Protein AF-A0A8X6HUC2-F1 (afdb_monomer_lite)

Sequence (118 aa):
MSGEKGGTKTVVTCAMLEVIYFLHIVFLKVNGRSLEFEDSMPLGSHVEMNETCAYINSNVFMKFQKDHFIPRKEPGEVFLILDSHASHCSDVAVVGLAVENDVILFSSKPHHPVFIVT

Radius of gyration: 15.52 Å; chains: 1; bounding box: 38×33×49 Å

pLDDT: mean 74.72, std 14.53, range [33.41, 96.12]

Secondary structure (DSSP, 8-state):
--------EEEEEE--SSS---EEEEEEESS---GGGTTTPPTT-EEEEESS-SS--HHHHHHIIIIIIGGGSPSS-EEEEE-S-HHHHS-HHHHHHHHHTTEEEEE--TT-------

Organism: Trichonephila clavata (NCBI:txid2740835)

Structure (mmCIF, N/CA/C/O backbone):
data_AF-A0A8X6HUC2-F1
#
_entry.id   AF-A0A8X6HUC2-F1
#
loop_
_atom_site.group_PDB
_atom_site.id
_atom_site.type_symbol
_atom_site.label_atom_id
_atom_site.label_alt_id
_atom_site.label_comp_id
_atom_site.label_asym_id
_atom_site.label_entity_id
_atom_site.label_seq_id
_atom_site.pdbx_PDB_ins_code
_atom_site.Cartn_x
_atom_site.Cartn_y
_atom_site.Cartn_z
_atom_site.occupancy
_atom_site.B_iso_or_equiv
_atom_site.auth_seq_id
_atom_site.auth_comp_id
_atom_site.auth_asym_id
_atom_site.auth_atom_id
_atom_site.pdbx_PDB_model_num
ATOM 1 N N . MET A 1 1 ? 16.269 14.167 -34.051 1.00 33.41 1 MET A N 1
ATOM 2 C CA . MET A 1 1 ? 15.292 13.096 -33.761 1.00 33.41 1 MET A CA 1
ATOM 3 C C . MET A 1 1 ? 14.969 13.179 -32.278 1.00 33.41 1 MET A C 1
ATOM 5 O O . MET A 1 1 ? 15.826 12.836 -31.476 1.00 33.41 1 MET A O 1
ATOM 9 N N . SER A 1 2 ? 13.809 13.730 -31.907 1.00 44.47 2 SER A N 1
ATOM 10 C CA . SER A 1 2 ? 13.339 13.694 -30.515 1.00 44.47 2 SER A CA 1
ATOM 11 C C . SER A 1 2 ? 12.735 12.313 -30.289 1.00 44.47 2 SER A C 1
ATOM 13 O O . SER A 1 2 ? 11.589 12.062 -30.648 1.00 44.47 2 SER A O 1
ATOM 15 N N . GLY A 1 3 ? 13.572 11.368 -29.863 1.00 37.78 3 GLY A N 1
ATOM 16 C CA . GLY A 1 3 ? 13.112 10.041 -29.485 1.00 37.78 3 GLY A CA 1
ATOM 17 C C . GLY A 1 3 ? 12.464 10.147 -28.118 1.00 37.78 3 GLY A C 1
ATOM 18 O O . GLY A 1 3 ? 13.171 10.299 -27.123 1.00 37.78 3 GLY A O 1
ATOM 19 N N . GLU A 1 4 ? 11.139 10.092 -28.067 1.00 42.97 4 GLU A N 1
ATOM 20 C CA . GLU A 1 4 ? 10.416 9.941 -26.813 1.00 42.97 4 GLU A CA 1
ATOM 21 C C . GLU A 1 4 ? 10.880 8.624 -26.169 1.00 42.97 4 GLU A C 1
ATOM 23 O O . GLU A 1 4 ? 10.545 7.527 -26.620 1.00 42.97 4 GLU A O 1
ATOM 28 N N . LYS A 1 5 ? 11.741 8.705 -25.148 1.00 51.03 5 LYS A N 1
ATOM 29 C CA . LYS A 1 5 ? 12.108 7.544 -24.331 1.00 51.03 5 LYS A CA 1
ATOM 30 C C . LYS A 1 5 ? 10.939 7.266 -23.387 1.00 51.03 5 LYS A C 1
ATOM 32 O O . LYS A 1 5 ? 10.977 7.634 -22.217 1.00 51.03 5 LYS A O 1
ATOM 37 N N . GLY A 1 6 ? 9.881 6.658 -23.918 1.00 52.97 6 GLY A N 1
ATOM 38 C CA . GLY A 1 6 ? 8.702 6.260 -23.155 1.00 52.97 6 GLY A CA 1
ATOM 39 C C . GLY A 1 6 ? 9.064 5.216 -22.099 1.00 52.97 6 GLY A C 1
ATOM 40 O O . GLY A 1 6 ? 9.216 4.035 -22.403 1.00 52.97 6 GLY A O 1
ATOM 41 N N . GLY A 1 7 ? 9.239 5.654 -20.854 1.00 66.56 7 GLY A N 1
ATOM 42 C CA . GLY A 1 7 ? 9.346 4.786 -19.685 1.00 66.56 7 GLY A CA 1
ATOM 43 C C . GLY A 1 7 ? 8.021 4.766 -18.932 1.00 66.56 7 GLY A C 1
ATOM 44 O O . GLY A 1 7 ? 7.444 5.821 -18.684 1.00 66.56 7 GLY A O 1
ATOM 45 N N . THR A 1 8 ? 7.537 3.582 -18.550 1.00 70.31 8 THR A N 1
ATOM 46 C CA . THR A 1 8 ? 6.368 3.465 -17.669 1.00 70.31 8 THR A CA 1
ATOM 47 C C . THR A 1 8 ? 6.683 4.088 -16.308 1.00 70.31 8 THR A C 1
ATOM 49 O O . THR A 1 8 ? 7.740 3.823 -15.727 1.00 70.31 8 THR A O 1
ATOM 52 N N . LYS A 1 9 ? 5.750 4.895 -15.806 1.00 72.44 9 LYS A N 1
ATOM 53 C CA . LYS A 1 9 ? 5.779 5.530 -14.486 1.00 72.44 9 LYS A CA 1
ATOM 54 C C . LYS A 1 9 ? 4.471 5.187 -13.785 1.00 72.44 9 LYS A C 1
ATOM 56 O O . LYS A 1 9 ? 3.426 5.234 -14.431 1.00 72.44 9 LYS A O 1
ATOM 61 N N . THR A 1 10 ? 4.525 4.868 -12.499 1.00 73.62 10 THR A N 1
ATOM 62 C CA . THR A 1 10 ? 3.322 4.666 -11.686 1.00 73.62 10 THR A CA 1
ATOM 63 C C . THR A 1 10 ? 3.232 5.780 -10.670 1.00 73.62 10 THR A C 1
ATOM 65 O O . THR A 1 10 ? 4.188 6.047 -9.951 1.00 73.62 10 THR A O 1
ATOM 68 N N . VAL A 1 11 ? 2.077 6.426 -10.609 1.00 75.69 11 VAL A N 1
ATOM 69 C CA . VAL A 1 11 ? 1.755 7.398 -9.569 1.00 75.69 11 VAL A CA 1
ATOM 70 C C . VAL A 1 11 ? 0.743 6.738 -8.645 1.00 75.69 11 VAL A C 1
ATOM 72 O O . VAL A 1 11 ? -0.301 6.283 -9.102 1.00 75.69 11 VAL A O 1
ATOM 75 N N . VAL A 1 12 ? 1.064 6.674 -7.360 1.00 75.19 12 VAL A N 1
ATOM 76 C CA . VAL A 1 12 ? 0.156 6.265 -6.292 1.00 75.19 12 VAL A CA 1
ATOM 77 C C . VAL A 1 12 ? -0.283 7.526 -5.571 1.00 75.19 12 VAL A C 1
ATOM 79 O O . VAL A 1 12 ? 0.550 8.280 -5.067 1.00 75.19 12 VAL A O 1
ATOM 82 N N . THR A 1 13 ? -1.589 7.763 -5.543 1.00 72.81 13 THR A N 1
ATOM 83 C CA . THR A 1 13 ? -2.186 8.885 -4.825 1.00 72.81 13 THR A CA 1
ATOM 84 C C . THR A 1 13 ? -3.139 8.378 -3.761 1.00 72.81 13 THR A C 1
ATOM 86 O O . THR A 1 13 ? -3.871 7.414 -3.970 1.00 72.81 13 THR A O 1
ATOM 89 N N . CYS A 1 14 ? -3.125 9.033 -2.607 1.00 73.75 14 CYS A N 1
ATOM 90 C CA . CYS A 1 14 ? -4.130 8.852 -1.568 1.00 73.75 14 CYS A CA 1
ATOM 91 C C . CYS A 1 14 ? -4.800 10.200 -1.322 1.00 73.75 14 CYS A C 1
ATOM 93 O O . CYS A 1 14 ? -4.117 11.222 -1.368 1.00 73.75 14 CYS A O 1
ATOM 95 N N . ALA A 1 15 ? -6.110 10.187 -1.084 1.00 71.94 15 ALA A N 1
ATOM 96 C CA . ALA A 1 15 ? -6.904 11.353 -0.715 1.00 71.94 15 ALA A CA 1
ATOM 97 C C . ALA A 1 15 ? -7.825 10.986 0.455 1.00 71.94 15 ALA A C 1
ATOM 99 O O . ALA A 1 15 ? -8.324 9.863 0.518 1.00 71.94 15 ALA A O 1
ATOM 100 N N . MET A 1 16 ? -8.041 11.930 1.372 1.00 67.31 16 MET A N 1
ATOM 101 C CA . MET A 1 16 ? -8.925 11.781 2.531 1.00 67.31 16 MET A CA 1
ATOM 102 C C . MET A 1 16 ? -10.101 12.767 2.435 1.00 67.31 16 MET A C 1
ATOM 104 O O . MET A 1 16 ? -9.983 13.824 1.819 1.00 67.31 16 MET A O 1
ATOM 108 N N . LEU A 1 17 ? -11.252 12.389 3.001 1.00 62.88 17 LEU A N 1
ATOM 109 C CA . LEU A 1 17 ? -12.544 13.071 2.830 1.00 62.88 17 LEU A CA 1
ATOM 110 C C . LEU A 1 17 ? -12.657 14.428 3.552 1.00 62.88 17 LEU A C 1
ATOM 112 O O . LEU A 1 17 ? -13.301 15.328 3.027 1.00 62.88 17 LEU A O 1
ATOM 116 N N . GLU A 1 18 ? -12.050 14.594 4.732 1.00 57.00 18 GLU A N 1
ATOM 117 C CA . GLU A 1 18 ? -12.161 15.842 5.519 1.00 57.00 18 GLU A CA 1
ATOM 118 C C . GLU A 1 18 ? -11.107 16.892 5.159 1.00 57.00 18 GLU A C 1
ATOM 120 O O . GLU A 1 18 ? -11.355 18.094 5.228 1.00 57.00 18 GLU A O 1
ATOM 125 N N . VAL A 1 19 ? -9.931 16.442 4.738 1.00 53.78 19 VAL A N 1
ATOM 126 C CA . VAL A 1 19 ? -8.847 17.281 4.241 1.00 53.78 19 VAL A CA 1
ATOM 127 C C . VAL A 1 19 ? -8.310 16.552 3.031 1.00 53.78 19 VAL A C 1
ATOM 129 O O . VAL A 1 19 ? -7.917 15.391 3.149 1.00 53.78 19 VAL A O 1
ATOM 132 N N . ILE A 1 20 ? -8.277 17.209 1.870 1.00 51.72 20 ILE A N 1
ATOM 133 C CA . ILE A 1 20 ? -7.659 16.610 0.690 1.00 51.72 20 ILE A CA 1
ATOM 134 C C . ILE A 1 20 ? -6.139 16.585 0.908 1.00 51.72 20 ILE A C 1
ATOM 136 O O . ILE A 1 20 ? -5.397 17.445 0.436 1.00 51.72 20 ILE A O 1
ATOM 140 N N . TYR A 1 21 ? -5.669 15.603 1.673 1.00 51.03 21 TYR A N 1
ATOM 141 C CA . TYR A 1 21 ? -4.266 15.253 1.773 1.00 51.03 21 TYR A CA 1
ATOM 142 C C . TYR A 1 21 ? -3.893 14.533 0.497 1.00 51.03 21 TYR A C 1
ATOM 144 O O . TYR A 1 21 ? -4.197 13.359 0.336 1.00 51.03 21 TYR A O 1
ATOM 152 N N . PHE A 1 22 ? -3.248 15.246 -0.415 1.00 53.41 22 PHE A N 1
ATOM 153 C CA . PHE A 1 22 ? -2.699 14.651 -1.615 1.00 53.41 22 PHE A CA 1
ATOM 154 C C . PHE A 1 22 ? -1.310 14.086 -1.332 1.00 53.41 22 PHE A C 1
ATOM 156 O O . PHE A 1 22 ? -0.298 14.772 -1.488 1.00 53.41 22 PHE A O 1
ATOM 163 N N . LEU A 1 23 ? -1.254 12.819 -0.932 1.00 58.66 23 LEU A N 1
ATOM 164 C CA . LEU A 1 23 ? 0.016 12.108 -0.869 1.00 58.66 23 LEU A CA 1
ATOM 165 C C . LEU A 1 23 ? 0.299 11.504 -2.242 1.00 58.66 23 LEU A C 1
ATOM 167 O O . LEU A 1 23 ? -0.304 10.499 -2.609 1.00 58.66 23 LEU A O 1
ATOM 171 N N . HIS A 1 24 ? 1.188 12.143 -3.001 1.00 59.41 24 HIS A N 1
ATOM 172 C CA . HIS A 1 24 ? 1.625 11.666 -4.309 1.00 59.41 24 HIS A CA 1
ATOM 173 C C . HIS A 1 24 ? 2.957 10.936 -4.173 1.00 59.41 24 HIS A C 1
ATOM 175 O O . HIS A 1 24 ? 3.991 11.553 -3.912 1.00 59.41 24 HIS A O 1
ATOM 181 N N . ILE A 1 25 ? 2.950 9.625 -4.386 1.00 62.81 25 ILE A N 1
ATOM 182 C CA . ILE A 1 25 ? 4.178 8.838 -4.472 1.00 62.81 25 ILE A CA 1
ATOM 183 C C . ILE A 1 25 ? 4.321 8.330 -5.887 1.00 62.81 25 ILE A C 1
ATOM 185 O O . ILE A 1 25 ? 3.482 7.590 -6.394 1.00 62.81 25 ILE A O 1
ATOM 189 N N . VAL A 1 26 ? 5.393 8.750 -6.541 1.00 62.22 26 VAL A N 1
ATOM 190 C CA . VAL A 1 26 ? 5.681 8.350 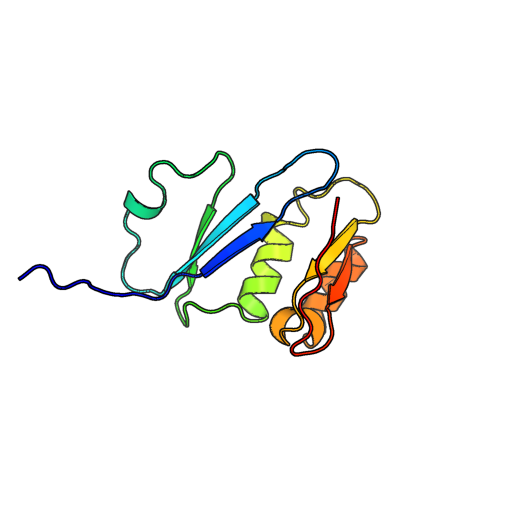-7.912 1.00 62.22 26 VAL A CA 1
ATOM 191 C C . VAL A 1 26 ? 6.747 7.268 -7.878 1.00 62.22 26 VAL A C 1
ATOM 193 O O . VAL A 1 26 ? 7.896 7.529 -7.527 1.00 62.22 26 VAL A O 1
ATOM 196 N N . PHE A 1 27 ? 6.370 6.056 -8.274 1.00 64.25 27 PHE A N 1
ATOM 197 C CA . PHE A 1 27 ? 7.297 4.964 -8.525 1.00 64.25 27 PHE A CA 1
ATOM 198 C C . PHE A 1 27 ? 7.770 5.011 -9.978 1.00 64.25 27 PHE A C 1
ATOM 200 O O . PHE A 1 27 ? 6.991 4.900 -10.932 1.00 64.25 27 PHE A O 1
ATOM 207 N N . LEU A 1 28 ? 9.076 5.167 -10.148 1.00 62.59 28 LEU A N 1
ATOM 208 C CA . LEU A 1 28 ? 9.738 5.270 -11.438 1.00 62.59 28 LEU A CA 1
ATOM 209 C C . LEU A 1 28 ? 10.577 4.021 -11.715 1.00 62.59 28 LEU A C 1
ATOM 211 O O . LEU A 1 28 ? 11.236 3.472 -10.832 1.00 62.59 28 LEU A O 1
ATOM 215 N N . LYS A 1 29 ? 10.561 3.573 -12.972 1.00 62.88 29 LYS A N 1
ATOM 216 C CA . LYS A 1 29 ? 11.385 2.456 -13.440 1.00 62.88 29 LYS A CA 1
ATOM 217 C C . LYS A 1 29 ? 12.810 2.922 -13.728 1.00 62.88 29 LYS A C 1
ATOM 219 O O . LYS A 1 29 ? 12.984 3.770 -14.595 1.00 62.88 29 LYS A O 1
ATOM 224 N N . VAL A 1 30 ? 13.770 2.283 -13.051 1.00 55.62 30 VAL A N 1
ATOM 225 C CA . VAL A 1 30 ? 15.252 2.152 -13.188 1.00 55.62 30 VAL A CA 1
ATOM 226 C C . VAL A 1 30 ? 16.069 3.073 -14.098 1.00 55.62 30 VAL A C 1
ATOM 228 O O . VAL A 1 30 ? 17.224 3.338 -13.788 1.00 55.62 30 VAL A O 1
ATOM 231 N N . ASN A 1 31 ? 15.569 3.572 -15.221 1.00 55.84 31 ASN A N 1
ATOM 232 C CA . ASN A 1 31 ? 16.412 4.194 -16.242 1.00 55.84 31 ASN A CA 1
ATOM 233 C C . ASN A 1 31 ? 16.666 5.693 -16.015 1.00 55.84 31 ASN A C 1
ATOM 235 O O . ASN A 1 31 ? 16.634 6.481 -16.959 1.00 55.84 31 ASN A O 1
ATOM 239 N N . GLY A 1 32 ? 16.999 6.049 -14.773 1.00 55.28 32 GLY A N 1
ATOM 240 C CA . GLY A 1 32 ? 17.573 7.338 -14.396 1.00 55.28 32 GLY A CA 1
ATOM 241 C C . GLY A 1 32 ? 16.647 8.171 -13.523 1.00 55.28 32 GLY A C 1
ATOM 242 O O . GLY A 1 32 ? 15.558 8.550 -13.943 1.00 55.28 32 GLY A O 1
ATOM 243 N N . ARG A 1 33 ? 17.108 8.506 -12.314 1.00 58.44 33 ARG A N 1
ATOM 244 C CA . ARG A 1 33 ? 16.525 9.593 -11.526 1.00 58.44 33 ARG A CA 1
ATOM 245 C C . ARG A 1 33 ? 16.911 10.901 -12.195 1.00 58.44 33 ARG A C 1
ATOM 247 O O . ARG A 1 33 ? 18.070 11.299 -12.148 1.00 58.44 33 ARG A O 1
ATOM 254 N N . SER A 1 34 ? 15.948 11.531 -12.848 1.00 65.06 34 SER A N 1
ATOM 255 C CA . SER A 1 34 ? 16.083 12.905 -13.302 1.00 65.06 34 SER A CA 1
ATOM 256 C C . SER A 1 34 ? 15.446 13.816 -12.262 1.00 65.06 34 SER A C 1
ATOM 258 O O . SER A 1 34 ? 14.352 13.527 -11.777 1.00 65.06 34 SER A O 1
ATOM 260 N N . LEU A 1 35 ? 16.134 14.905 -11.911 1.00 65.44 35 LEU A N 1
ATOM 261 C CA . LEU A 1 35 ? 15.609 15.929 -10.997 1.00 65.44 35 LEU A CA 1
ATOM 262 C C . LEU A 1 35 ? 14.304 16.544 -11.526 1.00 65.44 35 LEU A C 1
ATOM 264 O O . LEU A 1 35 ? 13.477 16.987 -10.739 1.00 65.44 35 LEU A O 1
ATOM 268 N N . GLU A 1 36 ? 14.074 16.484 -12.841 1.00 71.25 36 GLU A N 1
ATOM 269 C CA . GLU A 1 36 ? 12.834 16.937 -13.483 1.00 71.25 36 GLU A CA 1
ATOM 270 C C . GLU A 1 36 ? 11.580 16.186 -12.996 1.00 71.25 36 GLU A C 1
ATOM 272 O O . GLU A 1 36 ? 10.470 16.668 -13.179 1.00 71.25 36 GLU A O 1
ATOM 277 N N . PHE A 1 37 ? 11.730 15.005 -12.383 1.00 70.19 37 PHE A N 1
ATOM 278 C CA . PHE A 1 37 ? 10.596 14.247 -11.843 1.00 70.19 37 PHE A CA 1
ATOM 279 C C . PHE A 1 37 ? 10.147 14.721 -10.463 1.00 70.19 37 PHE A C 1
ATOM 281 O O . PHE A 1 37 ? 9.055 14.367 -10.027 1.00 70.19 37 PHE A O 1
ATOM 288 N N . GLU A 1 38 ? 10.995 15.478 -9.777 1.00 71.56 38 GLU A N 1
ATOM 289 C CA . GLU A 1 38 ? 10.684 16.108 -8.495 1.00 71.56 38 GLU A CA 1
ATOM 290 C C . GLU A 1 38 ? 10.320 17.586 -8.679 1.00 71.56 38 GLU A C 1
ATOM 292 O O . GLU A 1 38 ? 9.766 18.203 -7.769 1.00 71.56 38 GLU A O 1
ATOM 297 N N . ASP A 1 39 ? 10.593 18.146 -9.861 1.00 78.88 39 ASP A N 1
ATOM 298 C CA . ASP A 1 39 ? 10.303 19.536 -10.167 1.00 78.88 39 ASP A CA 1
ATOM 299 C C . ASP A 1 39 ? 8.792 19.796 -10.176 1.00 78.88 39 ASP A C 1
ATOM 301 O O . ASP A 1 39 ? 8.005 19.043 -10.752 1.00 78.88 39 ASP A O 1
ATOM 305 N N . SER A 1 40 ? 8.385 20.878 -9.513 1.00 78.31 40 SER A N 1
ATOM 306 C CA . SER A 1 40 ? 6.987 21.315 -9.398 1.00 78.31 40 SER A CA 1
ATOM 307 C C . SER A 1 40 ? 6.008 20.276 -8.819 1.00 78.31 40 SER A C 1
ATOM 309 O O . SER A 1 40 ? 4.792 20.418 -8.975 1.00 78.31 40 SER A O 1
ATOM 311 N N . MET A 1 41 ? 6.501 19.246 -8.123 1.00 74.94 41 MET A N 1
ATOM 312 C CA . MET A 1 41 ? 5.640 18.286 -7.434 1.00 74.94 41 MET A CA 1
ATOM 313 C C . MET A 1 41 ? 4.932 18.939 -6.231 1.00 74.94 41 MET A C 1
ATOM 315 O O . MET A 1 41 ? 5.522 19.781 -5.548 1.00 74.94 41 MET A O 1
ATOM 319 N N . PRO A 1 42 ? 3.684 18.544 -5.918 1.00 74.44 42 PRO A N 1
ATOM 320 C CA . PRO A 1 42 ? 2.980 19.037 -4.737 1.00 74.44 42 PRO A CA 1
ATOM 321 C C . PRO A 1 42 ? 3.770 18.816 -3.439 1.00 74.44 42 PRO A C 1
ATOM 323 O O . PRO A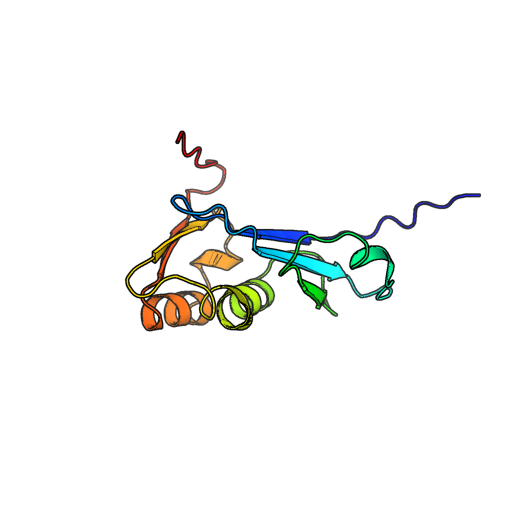 1 42 ? 4.491 17.825 -3.296 1.00 74.44 42 PRO A O 1
ATOM 326 N N . LEU A 1 43 ? 3.594 19.709 -2.463 1.00 71.69 43 LEU A N 1
ATOM 327 C CA . LEU A 1 43 ? 4.185 19.565 -1.128 1.00 71.69 43 LEU A CA 1
ATOM 328 C C . LEU A 1 43 ? 3.825 18.205 -0.514 1.00 71.69 43 LEU A C 1
ATOM 330 O O . LEU A 1 43 ? 2.664 17.810 -0.500 1.00 71.69 43 LEU A O 1
ATOM 334 N N . GLY A 1 44 ? 4.837 17.497 -0.008 1.00 71.88 44 GLY A N 1
ATOM 335 C CA . GLY A 1 44 ? 4.682 16.150 0.551 1.00 71.88 44 GLY A CA 1
ATOM 336 C C . GLY A 1 44 ? 4.805 15.010 -0.464 1.00 71.88 44 GLY A C 1
ATOM 337 O O . GLY A 1 44 ? 4.735 13.851 -0.061 1.00 71.88 44 GLY A O 1
ATOM 338 N N . SER A 1 45 ? 5.028 15.310 -1.747 1.00 76.25 45 SER A N 1
ATOM 339 C CA . SER A 1 45 ? 5.287 14.280 -2.756 1.00 76.25 45 SER A CA 1
ATOM 340 C C . SER A 1 45 ? 6.633 13.593 -2.547 1.00 76.25 45 SER A C 1
ATOM 342 O O . SER A 1 45 ? 7.597 14.202 -2.078 1.00 76.25 45 SER A O 1
ATOM 344 N N . HIS A 1 46 ? 6.715 12.329 -2.956 1.00 78.12 46 HIS A N 1
ATOM 345 C CA . HIS A 1 46 ? 7.952 11.560 -2.900 1.00 78.12 46 HIS A CA 1
ATOM 346 C C . HIS A 1 46 ? 8.165 10.764 -4.188 1.00 78.12 46 HIS A C 1
ATOM 348 O O . HIS A 1 46 ? 7.232 10.169 -4.729 1.00 78.12 46 HIS A O 1
ATOM 354 N N . VAL A 1 47 ? 9.400 10.751 -4.684 1.00 79.25 47 VAL A N 1
ATOM 355 C CA . VAL A 1 47 ? 9.780 9.993 -5.878 1.00 79.25 47 VAL A CA 1
ATOM 356 C C . VAL A 1 47 ? 10.651 8.824 -5.458 1.00 79.25 47 VAL A C 1
ATOM 358 O O . VAL A 1 47 ? 11.718 9.006 -4.872 1.00 79.25 47 VAL A O 1
ATOM 361 N N . GLU A 1 48 ? 10.214 7.618 -5.805 1.00 77.69 48 GLU A N 1
ATOM 362 C CA . GLU A 1 48 ? 10.956 6.395 -5.537 1.00 77.69 48 GLU A CA 1
ATOM 363 C C . GLU A 1 48 ? 11.333 5.670 -6.820 1.00 77.69 48 GLU A C 1
ATOM 365 O O . GLU A 1 48 ? 10.541 5.536 -7.752 1.00 77.69 48 GLU A O 1
ATOM 370 N N . MET A 1 49 ? 12.557 5.151 -6.850 1.00 76.12 49 MET A N 1
ATOM 371 C CA . MET A 1 49 ? 13.024 4.291 -7.929 1.00 76.12 49 MET A CA 1
ATOM 372 C C . MET A 1 49 ? 12.792 2.836 -7.546 1.00 76.12 49 MET A C 1
ATOM 374 O O . MET A 1 49 ? 13.243 2.394 -6.490 1.00 76.12 49 MET A O 1
ATOM 378 N N . ASN A 1 50 ? 12.127 2.086 -8.420 1.00 72.75 50 ASN A N 1
ATOM 379 C CA . ASN A 1 50 ? 12.062 0.636 -8.318 1.00 72.75 50 ASN A CA 1
ATOM 380 C C . ASN A 1 50 ? 12.979 0.015 -9.376 1.00 72.75 50 ASN A C 1
ATOM 382 O O . ASN A 1 50 ? 12.808 0.268 -10.570 1.00 72.75 50 ASN A O 1
ATOM 386 N N . GLU A 1 51 ? 13.923 -0.809 -8.912 1.00 68.88 51 GLU A N 1
ATOM 387 C CA . GLU A 1 51 ? 14.941 -1.525 -9.695 1.00 68.88 51 GLU A CA 1
ATOM 388 C C . GLU A 1 51 ? 14.377 -2.623 -10.613 1.00 68.88 51 GLU A C 1
ATOM 390 O O . GLU A 1 51 ? 15.046 -3.070 -11.540 1.00 68.88 51 GLU A O 1
ATOM 395 N N . THR A 1 52 ? 13.144 -3.073 -10.371 1.00 70.56 52 THR A N 1
ATOM 396 C CA . THR A 1 52 ? 12.602 -4.282 -11.016 1.00 70.56 52 THR A CA 1
ATOM 397 C C . THR A 1 52 ? 11.489 -3.991 -12.016 1.00 70.56 52 THR A C 1
ATOM 399 O O . THR A 1 52 ? 11.498 -4.523 -13.128 1.00 70.56 52 THR A O 1
ATOM 402 N N . CYS A 1 53 ? 10.525 -3.131 -11.677 1.00 71.56 53 CYS A N 1
ATOM 403 C CA . CYS A 1 53 ? 9.436 -2.776 -12.584 1.00 71.56 53 CYS A CA 1
ATOM 404 C C . CYS A 1 53 ? 8.804 -1.423 -12.248 1.00 71.56 53 CYS A C 1
ATOM 406 O O . CYS A 1 53 ? 8.963 -0.895 -11.154 1.00 71.56 53 CYS A O 1
ATOM 408 N N . ALA A 1 54 ? 8.068 -0.875 -13.215 1.00 75.19 54 ALA A N 1
ATOM 409 C CA . ALA A 1 54 ? 7.324 0.366 -13.040 1.00 75.19 54 ALA A CA 1
ATOM 410 C C . ALA A 1 54 ? 5.966 0.169 -12.366 1.00 75.19 54 ALA A C 1
ATOM 412 O O . ALA A 1 54 ? 5.327 1.162 -12.063 1.00 75.19 54 ALA A O 1
ATOM 413 N N . TYR A 1 55 ? 5.474 -1.067 -12.249 1.00 80.44 55 TYR A N 1
ATOM 414 C CA . TYR A 1 55 ? 4.085 -1.365 -11.894 1.00 80.44 55 TYR A CA 1
ATOM 415 C C . TYR A 1 55 ? 3.917 -1.572 -10.389 1.00 80.44 55 TYR A C 1
ATOM 417 O O . TYR A 1 55 ? 4.860 -1.961 -9.697 1.00 80.44 55 TYR A O 1
ATOM 425 N N . ILE A 1 56 ? 2.695 -1.355 -9.898 1.00 82.69 56 ILE A N 1
ATOM 426 C CA . ILE A 1 56 ? 2.340 -1.671 -8.517 1.00 82.69 56 ILE A CA 1
ATOM 427 C C . ILE A 1 56 ? 2.417 -3.190 -8.290 1.00 82.69 56 ILE A C 1
ATOM 429 O O . ILE A 1 56 ? 1.947 -3.992 -9.099 1.00 82.69 56 ILE A O 1
ATOM 433 N N . ASN A 1 57 ? 3.043 -3.591 -7.190 1.00 86.31 57 ASN A N 1
ATOM 434 C CA . ASN A 1 57 ? 3.093 -4.968 -6.708 1.00 86.31 57 ASN A CA 1
ATOM 435 C C . ASN A 1 57 ? 3.064 -4.957 -5.172 1.00 86.31 57 ASN A C 1
ATOM 437 O O . ASN A 1 57 ? 3.123 -3.882 -4.572 1.00 86.31 57 ASN A O 1
ATOM 441 N N . SER A 1 58 ? 2.974 -6.126 -4.532 1.00 88.19 58 SER A N 1
ATOM 442 C CA . SER A 1 58 ? 2.831 -6.205 -3.071 1.00 88.19 58 SER A CA 1
ATOM 443 C C . SER A 1 58 ? 3.981 -5.531 -2.320 1.00 88.19 58 SER A C 1
ATOM 445 O O . SER A 1 58 ? 3.732 -4.839 -1.341 1.00 88.19 58 SER A O 1
ATOM 447 N N . ASN A 1 59 ? 5.223 -5.632 -2.809 1.00 86.62 59 ASN A N 1
ATOM 448 C CA . ASN A 1 59 ? 6.383 -4.996 -2.171 1.00 86.62 59 ASN A CA 1
ATOM 449 C C . ASN A 1 59 ? 6.309 -3.467 -2.257 1.00 86.62 59 ASN A C 1
ATOM 451 O O . ASN A 1 59 ? 6.540 -2.770 -1.271 1.00 86.62 59 ASN A O 1
ATOM 455 N N . VAL A 1 60 ? 5.967 -2.942 -3.436 1.00 85.44 60 VAL A N 1
ATOM 456 C CA . VAL A 1 60 ? 5.798 -1.498 -3.661 1.00 85.44 60 VAL A CA 1
ATOM 457 C C . VAL A 1 60 ? 4.649 -0.962 -2.807 1.00 85.44 60 VAL A C 1
ATOM 459 O O . VAL A 1 60 ? 4.780 0.076 -2.163 1.00 85.44 60 VAL A O 1
ATOM 462 N N . PHE A 1 61 ? 3.538 -1.697 -2.752 1.00 87.75 61 PHE A N 1
ATOM 463 C CA . PHE A 1 61 ? 2.373 -1.313 -1.966 1.00 87.75 61 PHE A CA 1
ATOM 464 C C . PHE A 1 61 ? 2.620 -1.406 -0.453 1.00 87.75 61 PHE A C 1
ATOM 466 O O . PHE A 1 61 ? 2.207 -0.521 0.293 1.00 87.75 61 PHE A O 1
ATOM 473 N N . MET A 1 62 ? 3.352 -2.421 0.010 1.00 89.44 62 MET A N 1
ATOM 474 C CA . MET A 1 62 ? 3.793 -2.527 1.402 1.00 89.44 62 MET A CA 1
ATOM 475 C C . MET A 1 62 ? 4.675 -1.344 1.796 1.00 89.44 62 MET A C 1
ATOM 477 O O . MET A 1 62 ? 4.485 -0.762 2.863 1.00 89.44 62 MET A O 1
ATOM 481 N N . LYS A 1 63 ? 5.616 -0.962 0.927 1.00 87.19 63 LYS A N 1
ATOM 482 C CA . LYS A 1 63 ? 6.481 0.193 1.162 1.00 87.19 63 LYS A CA 1
ATOM 483 C C . LYS A 1 63 ? 5.677 1.491 1.239 1.00 87.19 63 LYS A C 1
ATOM 485 O O . LYS A 1 63 ? 5.861 2.269 2.169 1.00 87.19 63 LYS A O 1
ATOM 490 N N . PHE A 1 64 ? 4.727 1.678 0.322 1.00 86.19 64 PHE A N 1
ATOM 491 C CA . PHE A 1 64 ? 3.756 2.770 0.393 1.00 86.19 64 PHE A CA 1
ATOM 492 C C . PHE A 1 64 ? 3.020 2.791 1.744 1.00 86.19 64 PHE A C 1
ATOM 494 O O . PHE A 1 64 ? 2.975 3.832 2.399 1.00 86.19 64 PHE A O 1
ATOM 501 N N . GLN A 1 65 ? 2.484 1.653 2.196 1.00 87.88 65 GLN A N 1
ATOM 502 C CA . GLN A 1 65 ? 1.768 1.596 3.470 1.00 87.88 65 GLN A CA 1
ATOM 503 C C . GLN A 1 65 ? 2.663 1.984 4.648 1.00 87.88 65 GLN A C 1
ATOM 505 O O . GLN A 1 65 ? 2.299 2.856 5.435 1.00 87.88 65 GLN A O 1
ATOM 510 N N . LYS A 1 66 ? 3.840 1.363 4.742 1.00 90.50 66 LYS A N 1
ATOM 511 C CA . LYS A 1 66 ? 4.746 1.496 5.882 1.00 90.50 66 LYS A CA 1
ATOM 512 C C . LYS A 1 66 ? 5.401 2.870 5.979 1.00 90.50 66 LYS A C 1
ATOM 514 O O . LYS A 1 66 ? 5.419 3.464 7.052 1.00 90.50 66 LYS A O 1
ATOM 519 N N . ASP A 1 67 ? 5.949 3.360 4.873 1.00 87.38 67 ASP A N 1
ATOM 520 C CA . ASP A 1 67 ? 6.827 4.534 4.893 1.00 87.38 67 ASP A CA 1
ATOM 521 C C . ASP A 1 67 ? 6.037 5.831 4.672 1.00 87.38 67 ASP A C 1
ATOM 523 O O . ASP A 1 67 ? 6.467 6.929 5.053 1.00 87.38 67 ASP A O 1
ATOM 527 N N . HIS A 1 68 ? 4.851 5.713 4.069 1.00 84.12 68 HIS A N 1
ATOM 528 C CA . HIS A 1 68 ? 4.115 6.866 3.585 1.00 84.12 68 HIS A CA 1
ATOM 529 C C . HIS A 1 68 ? 2.728 7.028 4.190 1.00 84.12 68 HIS A C 1
ATOM 531 O O . HIS A 1 68 ? 2.468 8.071 4.794 1.00 84.12 68 HIS A O 1
ATOM 537 N N . PHE A 1 69 ? 1.868 6.019 4.058 1.00 85.94 69 PHE A N 1
ATOM 538 C CA . PHE A 1 69 ? 0.475 6.100 4.497 1.00 85.94 69 PHE A CA 1
ATOM 539 C C . PHE A 1 69 ? 0.335 6.056 6.024 1.00 85.94 69 PHE A C 1
ATOM 541 O O . PHE A 1 69 ? -0.154 7.012 6.618 1.00 85.94 69 PHE A O 1
ATOM 548 N N . ILE A 1 70 ? 0.810 4.988 6.673 1.00 89.31 70 ILE A N 1
ATOM 549 C CA . ILE A 1 70 ? 0.646 4.766 8.119 1.00 89.31 70 ILE A CA 1
ATOM 550 C C . ILE A 1 70 ? 1.219 5.915 8.965 1.00 89.31 70 ILE A C 1
ATOM 552 O O . ILE A 1 70 ? 0.527 6.357 9.877 1.00 89.31 70 ILE A O 1
ATOM 556 N N . PRO A 1 71 ? 2.411 6.478 8.676 1.00 88.44 71 PRO A N 1
ATOM 557 C CA . PRO A 1 71 ? 2.949 7.585 9.472 1.00 88.44 71 PRO A CA 1
ATOM 558 C C . PRO A 1 71 ? 2.159 8.897 9.367 1.00 88.44 71 PRO A C 1
ATOM 560 O O . PRO A 1 71 ? 2.435 9.827 10.121 1.00 88.44 71 PRO A O 1
ATOM 563 N N . ARG A 1 72 ? 1.249 9.013 8.391 1.00 83.56 72 ARG A N 1
ATOM 564 C CA . ARG A 1 72 ? 0.513 10.248 8.069 1.00 83.56 72 ARG A CA 1
ATOM 565 C C . ARG A 1 72 ? -1.000 10.102 8.189 1.00 83.56 72 ARG A C 1
ATOM 567 O O . ARG A 1 72 ? -1.696 11.099 8.041 1.00 83.56 72 ARG A O 1
ATOM 574 N N . LYS A 1 73 ? -1.510 8.887 8.401 1.00 83.50 73 LYS A N 1
ATOM 575 C CA . LYS A 1 73 ? -2.938 8.662 8.612 1.00 83.50 73 LYS A CA 1
ATOM 576 C C . LYS A 1 73 ? -3.369 9.307 9.930 1.00 83.50 73 LYS A C 1
ATOM 578 O O . LYS A 1 73 ? -2.582 9.379 10.876 1.00 83.50 73 LYS A O 1
ATOM 583 N N . GLU A 1 74 ? -4.631 9.705 10.005 1.00 83.19 74 GLU A N 1
ATOM 584 C CA . GLU A 1 74 ? -5.206 10.173 11.262 1.00 83.19 74 GLU A CA 1
ATOM 585 C C . GLU A 1 74 ? -5.230 9.049 12.322 1.00 83.19 74 GLU A C 1
ATOM 587 O O . GLU A 1 74 ? -5.321 7.858 11.982 1.00 83.19 74 GLU A O 1
ATOM 592 N N . PRO A 1 75 ? -5.138 9.392 13.619 1.00 85.50 75 PRO A N 1
ATOM 593 C CA . PRO A 1 75 ? -5.283 8.419 14.693 1.00 85.50 75 PRO A CA 1
ATOM 594 C C . PRO A 1 75 ? -6.632 7.686 14.625 1.00 85.50 75 PRO A C 1
ATOM 596 O O . PRO A 1 75 ? -7.664 8.291 14.349 1.00 85.50 75 PRO A O 1
ATOM 599 N N . GLY A 1 76 ? -6.628 6.393 14.954 1.00 87.75 76 GLY A N 1
ATOM 600 C CA . GLY A 1 76 ? -7.823 5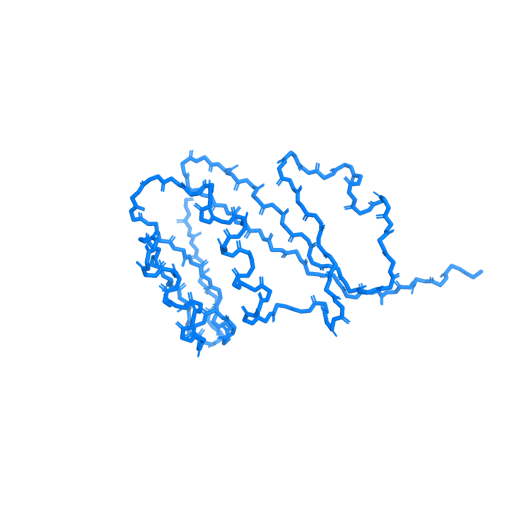.545 14.932 1.00 87.75 76 GLY A CA 1
ATOM 601 C C . GLY A 1 76 ? -7.994 4.740 13.642 1.00 87.75 76 GLY A C 1
ATOM 602 O O . GLY A 1 76 ? -7.065 4.614 12.838 1.00 87.75 76 GLY A O 1
ATOM 603 N N . GLU A 1 77 ? -9.185 4.158 13.494 1.00 91.19 77 GLU A N 1
ATOM 604 C CA . GLU A 1 77 ? -9.523 3.267 12.386 1.00 91.19 77 GLU A CA 1
ATOM 605 C C . GLU A 1 77 ? -9.728 4.047 11.083 1.00 91.19 77 GLU A C 1
ATOM 607 O O . GLU A 1 77 ? -10.504 5.002 11.027 1.00 91.19 77 GLU A O 1
ATOM 612 N N . VAL A 1 78 ? -9.034 3.631 10.022 1.00 88.81 78 VAL A N 1
ATOM 613 C CA . VAL A 1 78 ? -9.098 4.262 8.700 1.00 88.81 78 VAL A CA 1
ATOM 614 C C . VAL A 1 78 ? -9.572 3.256 7.663 1.00 88.81 78 VAL A C 1
ATOM 616 O O . VAL A 1 78 ? -9.033 2.157 7.543 1.00 88.81 78 VAL A O 1
ATOM 619 N N . PHE A 1 79 ? -10.557 3.657 6.864 1.00 88.19 79 PHE A N 1
ATOM 620 C CA . PHE A 1 79 ? -11.072 2.862 5.756 1.00 88.19 79 PHE A CA 1
ATOM 621 C C . PHE A 1 79 ? -10.365 3.242 4.450 1.00 88.19 79 PHE A C 1
ATOM 623 O O . PHE A 1 79 ? -10.588 4.325 3.907 1.00 88.19 79 PHE A O 1
ATOM 630 N N . LEU A 1 80 ? -9.502 2.357 3.945 1.00 87.25 80 LEU A N 1
ATOM 631 C CA . LEU A 1 80 ? -8.747 2.564 2.713 1.00 87.25 80 LEU A CA 1
ATOM 632 C C . LEU A 1 80 ? -9.393 1.796 1.557 1.00 87.25 80 LEU A C 1
ATOM 634 O O . LEU A 1 80 ? -9.424 0.564 1.542 1.00 87.25 80 LEU A O 1
ATOM 638 N N . ILE A 1 81 ? -9.887 2.542 0.572 1.00 86.38 81 ILE A N 1
ATOM 639 C CA . ILE A 1 81 ? -10.540 1.992 -0.617 1.00 86.38 81 ILE A CA 1
ATOM 640 C C . ILE A 1 81 ? -9.511 1.864 -1.733 1.00 86.38 81 ILE A C 1
ATOM 642 O O . ILE A 1 81 ? -8.835 2.828 -2.087 1.00 86.38 81 ILE A O 1
ATOM 646 N N . LEU A 1 82 ? -9.403 0.661 -2.284 1.00 85.12 82 LEU A N 1
ATOM 647 C CA . LEU A 1 82 ? -8.419 0.289 -3.291 1.00 85.12 82 LEU A CA 1
ATOM 648 C C . LEU A 1 82 ? -9.117 -0.373 -4.477 1.00 85.12 82 LEU A C 1
ATOM 650 O O . LEU A 1 82 ? -10.256 -0.847 -4.385 1.00 85.12 82 LEU A O 1
ATOM 654 N N . ASP A 1 83 ? -8.415 -0.437 -5.603 1.00 82.06 83 ASP A N 1
ATOM 655 C CA . ASP A 1 83 ? -8.857 -1.292 -6.691 1.00 82.06 83 ASP A CA 1
ATOM 656 C C . ASP A 1 83 ? -8.708 -2.779 -6.310 1.00 82.06 83 ASP A C 1
ATOM 658 O O . ASP A 1 83 ? -8.199 -3.168 -5.252 1.00 82.06 83 ASP A O 1
ATOM 662 N N . SER A 1 84 ? -9.225 -3.640 -7.175 1.00 78.44 84 SER A N 1
ATOM 663 C CA . SER A 1 84 ? -9.261 -5.085 -6.974 1.00 78.44 84 SER A CA 1
ATOM 664 C C . SER A 1 84 ? -7.941 -5.793 -7.309 1.00 78.4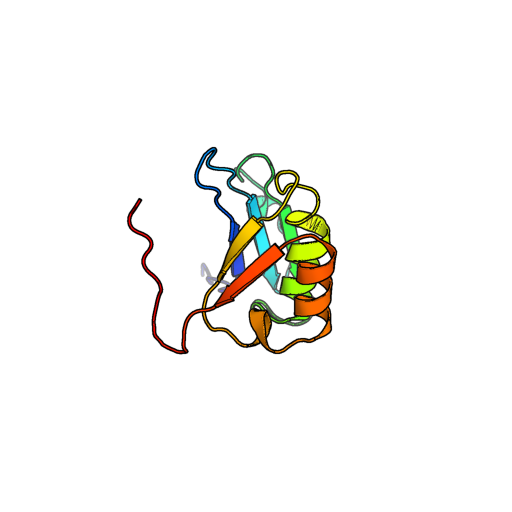4 84 SER A C 1
ATOM 666 O O . SER A 1 84 ? -7.959 -6.987 -7.627 1.00 78.44 84 SER A O 1
ATOM 668 N N . HIS A 1 85 ? -6.813 -5.081 -7.390 1.00 83.31 85 HIS A N 1
ATOM 669 C CA . HIS A 1 85 ? -5.563 -5.690 -7.827 1.00 83.31 85 HIS A CA 1
ATOM 670 C C . HIS A 1 85 ? -4.968 -6.575 -6.722 1.00 83.31 85 HIS A C 1
ATOM 672 O O . HIS A 1 85 ? -4.909 -6.196 -5.552 1.00 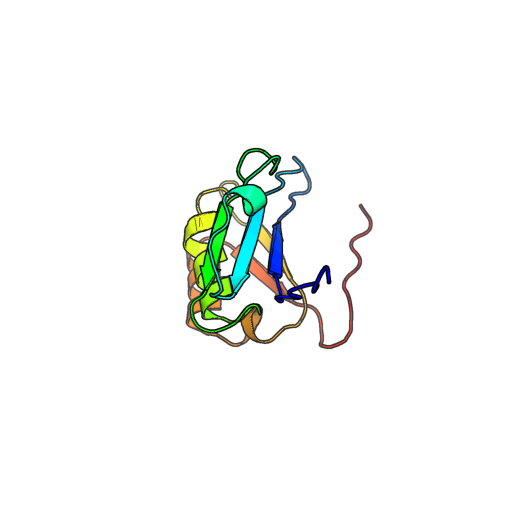83.31 85 HIS A O 1
ATOM 678 N N . ALA A 1 86 ? -4.498 -7.773 -7.091 1.00 81.38 86 ALA A N 1
ATOM 679 C CA . ALA A 1 86 ? -4.054 -8.791 -6.132 1.00 81.38 86 ALA A CA 1
ATOM 680 C C . ALA A 1 86 ? -2.961 -8.281 -5.174 1.00 81.38 86 ALA A C 1
ATOM 682 O O . ALA A 1 86 ? -2.953 -8.648 -4.001 1.00 81.38 86 ALA A O 1
ATOM 683 N N . SER A 1 87 ? -2.104 -7.358 -5.629 1.00 81.12 87 SER A N 1
ATOM 684 C CA . SER A 1 87 ? -1.055 -6.750 -4.799 1.00 81.12 87 SER A CA 1
ATOM 685 C C . SER A 1 87 ? -1.553 -6.060 -3.529 1.00 81.12 87 SER A C 1
ATOM 687 O O . SER A 1 87 ? -0.756 -5.815 -2.628 1.00 81.12 87 SER A O 1
ATOM 689 N N . HIS A 1 88 ? -2.837 -5.710 -3.469 1.00 81.88 88 HIS A N 1
ATOM 690 C CA . HIS A 1 88 ? -3.442 -5.035 -2.327 1.00 81.88 88 HIS A CA 1
ATOM 691 C C . HIS A 1 88 ? -4.090 -5.999 -1.330 1.00 81.88 88 HIS A C 1
ATOM 693 O O . HIS A 1 88 ? -4.235 -5.643 -0.165 1.00 81.88 88 HIS A O 1
ATOM 699 N N . CYS A 1 89 ? -4.474 -7.205 -1.766 1.00 81.31 89 CYS A N 1
ATOM 700 C CA . CYS A 1 89 ? -5.389 -8.063 -1.000 1.00 81.31 89 CYS A CA 1
ATOM 701 C C . CYS A 1 89 ? -4.887 -9.489 -0.770 1.00 81.31 89 CYS A C 1
ATOM 703 O O . CYS A 1 89 ? -5.400 -10.167 0.115 1.00 81.31 89 CYS A O 1
ATOM 705 N N . SER A 1 90 ? -3.957 -9.991 -1.589 1.00 83.44 90 SER A N 1
ATOM 706 C CA . SER A 1 90 ? -3.545 -11.403 -1.539 1.00 83.44 90 SER A CA 1
ATOM 707 C C . SER A 1 90 ? -2.249 -11.646 -0.771 1.00 83.44 90 SER A C 1
ATOM 709 O O . SER A 1 90 ? -1.844 -12.795 -0.609 1.00 83.44 90 SER A O 1
ATOM 711 N N . ASP A 1 91 ? -1.571 -10.587 -0.333 1.00 89.12 91 ASP A N 1
ATOM 712 C CA . ASP A 1 91 ? -0.327 -10.681 0.424 1.00 89.12 91 ASP A CA 1
ATOM 713 C C . ASP A 1 91 ? -0.613 -10.588 1.930 1.00 89.12 91 ASP A C 1
ATOM 715 O O . ASP A 1 91 ? -1.139 -9.592 2.425 1.00 89.12 91 ASP A O 1
ATOM 719 N N . VAL A 1 92 ? -0.272 -11.651 2.663 1.00 92.06 92 VAL A N 1
ATOM 720 C CA . VAL A 1 92 ? -0.548 -11.766 4.104 1.00 92.06 92 VAL A CA 1
ATOM 721 C C . VAL A 1 92 ? 0.178 -10.693 4.908 1.00 92.06 92 VAL A C 1
ATOM 723 O O . VAL A 1 92 ? -0.371 -10.198 5.886 1.00 92.06 92 VAL A O 1
ATOM 726 N N . ALA A 1 93 ? 1.389 -10.313 4.507 1.00 92.62 93 ALA A N 1
ATOM 727 C CA . ALA A 1 93 ? 2.159 -9.310 5.226 1.00 92.62 93 ALA A CA 1
ATOM 728 C C . ALA A 1 93 ? 1.595 -7.902 4.974 1.00 92.62 93 ALA A C 1
ATOM 730 O O . ALA A 1 93 ? 1.556 -7.085 5.890 1.00 92.62 93 ALA A O 1
ATOM 731 N N . VAL A 1 94 ? 1.099 -7.632 3.761 1.00 89.75 94 VAL A N 1
ATOM 732 C CA . VAL A 1 94 ? 0.379 -6.388 3.428 1.00 89.75 94 VAL A CA 1
ATOM 733 C C . VAL A 1 94 ? -0.886 -6.246 4.272 1.00 89.75 94 VAL A C 1
ATOM 735 O O . VAL A 1 94 ? -1.121 -5.186 4.850 1.00 89.75 94 VAL A O 1
ATOM 738 N N . VAL A 1 95 ? -1.689 -7.309 4.356 1.00 91.19 95 VAL A N 1
ATOM 739 C CA . VAL A 1 95 ? -2.932 -7.310 5.142 1.00 91.19 95 VAL A CA 1
ATOM 740 C C . VAL A 1 95 ? -2.631 -7.255 6.641 1.00 91.19 95 VAL A C 1
ATOM 742 O O . VAL A 1 95 ? -3.283 -6.507 7.363 1.00 91.19 95 VAL A O 1
ATOM 745 N N . GLY A 1 96 ? -1.623 -7.995 7.108 1.00 94.31 96 GLY A N 1
ATOM 746 C CA . GLY A 1 96 ? -1.190 -7.984 8.506 1.00 94.31 96 GLY A CA 1
ATOM 747 C C . GLY A 1 96 ? -0.756 -6.594 8.962 1.00 94.31 96 GLY A C 1
ATOM 748 O O . GLY A 1 96 ? -1.239 -6.114 9.982 1.00 94.31 96 GLY A O 1
ATOM 749 N N .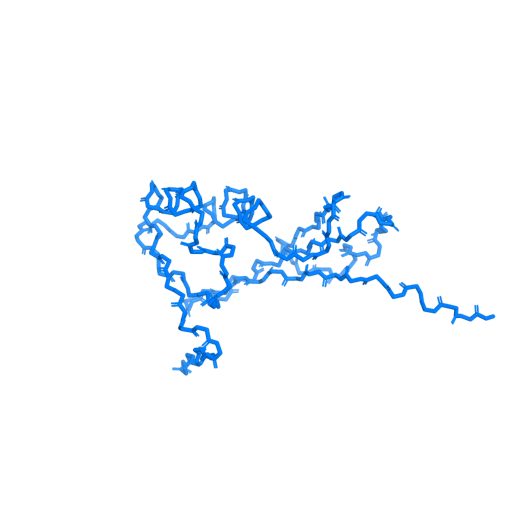 LEU A 1 97 ? 0.056 -5.903 8.154 1.00 94.62 97 LEU A N 1
ATOM 750 C CA . LEU A 1 97 ? 0.478 -4.532 8.438 1.00 94.62 97 LEU A CA 1
ATOM 751 C C . LEU A 1 97 ? -0.717 -3.572 8.551 1.00 94.62 97 LEU A C 1
ATOM 753 O O . LEU A 1 97 ? -0.725 -2.713 9.428 1.00 94.62 97 LEU A O 1
ATOM 757 N N . ALA A 1 98 ? -1.724 -3.717 7.688 1.00 92.56 98 ALA A N 1
ATOM 758 C CA . ALA A 1 98 ? -2.927 -2.892 7.747 1.00 92.56 98 ALA A CA 1
ATOM 759 C C . ALA A 1 98 ? -3.715 -3.131 9.047 1.00 92.56 98 ALA A C 1
ATOM 761 O O . ALA A 1 98 ? -4.052 -2.176 9.747 1.00 92.56 98 ALA A O 1
ATOM 762 N N . VAL A 1 99 ? -3.929 -4.399 9.415 1.00 93.94 99 VAL A N 1
ATOM 763 C CA . VAL A 1 99 ? -4.631 -4.784 10.651 1.00 93.94 99 VAL A CA 1
ATOM 764 C C . VAL A 1 99 ? -3.902 -4.275 11.895 1.00 93.94 99 VAL A C 1
ATOM 766 O O . VAL A 1 99 ? -4.538 -3.727 12.789 1.00 93.94 99 VAL A O 1
ATOM 769 N N . GLU A 1 100 ? -2.575 -4.399 11.945 1.00 96.12 100 GLU A N 1
ATOM 770 C CA . GLU A 1 100 ? -1.751 -3.921 13.067 1.00 96.12 100 GLU A CA 1
ATOM 771 C C . GLU A 1 100 ? -1.804 -2.398 13.268 1.00 96.12 100 GLU A C 1
ATOM 773 O O . GLU A 1 100 ? -1.401 -1.908 14.320 1.00 96.12 100 GLU A O 1
ATOM 778 N N . ASN A 1 101 ? -2.277 -1.648 12.268 1.00 94.56 101 ASN A N 1
ATOM 779 C CA . ASN A 1 101 ? -2.299 -0.187 12.271 1.00 94.56 101 ASN A CA 1
ATOM 780 C C . ASN A 1 101 ? -3.720 0.389 12.144 1.00 94.56 101 ASN A C 1
ATOM 782 O O . ASN A 1 101 ? -3.870 1.538 11.730 1.00 94.56 101 ASN A O 1
ATOM 786 N N . ASP A 1 102 ? -4.758 -0.378 12.489 1.00 94.56 102 ASP A N 1
ATOM 787 C CA . ASP A 1 102 ? -6.163 0.048 12.410 1.00 94.56 102 ASP A CA 1
ATOM 788 C C . ASP A 1 102 ? -6.553 0.542 11.002 1.00 94.56 102 ASP A C 1
ATOM 790 O O . ASP A 1 102 ? -7.194 1.579 10.826 1.00 94.56 102 ASP A O 1
ATOM 794 N N . VAL A 1 103 ? -6.111 -0.166 9.961 1.00 91.88 103 VAL A N 1
ATOM 795 C CA . VAL A 1 103 ? -6.461 0.131 8.568 1.00 91.88 103 VAL A CA 1
ATOM 796 C C . VAL A 1 103 ? -7.338 -0.986 8.021 1.00 91.88 103 VAL A C 1
ATOM 798 O O . VAL A 1 103 ? -6.902 -2.127 7.858 1.00 91.88 103 VAL A O 1
ATOM 801 N N . ILE A 1 104 ? -8.573 -0.643 7.666 1.00 91.44 104 ILE A N 1
ATOM 802 C CA . ILE A 1 104 ? -9.472 -1.540 6.948 1.00 91.44 104 ILE A CA 1
ATOM 803 C C . ILE A 1 104 ? -9.207 -1.379 5.452 1.00 91.44 104 ILE A C 1
ATOM 805 O O . ILE A 1 104 ? -9.460 -0.320 4.879 1.00 91.44 104 ILE A O 1
ATOM 809 N N . LEU A 1 105 ? -8.732 -2.444 4.808 1.00 89.81 105 LEU A N 1
ATOM 810 C CA . LEU A 1 105 ? -8.576 -2.492 3.356 1.00 89.81 105 LEU A CA 1
ATOM 811 C C . LEU A 1 105 ? -9.881 -2.958 2.710 1.00 89.81 105 LEU A C 1
ATOM 813 O O . LEU A 1 105 ? -10.333 -4.081 2.940 1.00 89.81 105 LEU A O 1
ATOM 817 N N . PHE A 1 106 ? -10.460 -2.118 1.858 1.00 87.81 106 PHE A N 1
ATOM 818 C CA . PHE A 1 106 ? -11.590 -2.489 1.020 1.00 87.81 106 PHE A CA 1
ATOM 819 C C . PHE A 1 106 ? -11.189 -2.456 -0.446 1.00 87.81 106 PHE A C 1
ATOM 821 O O . PHE A 1 106 ? -10.973 -1.394 -1.027 1.00 87.81 106 PHE A O 1
ATOM 828 N N . SER A 1 107 ? -11.145 -3.636 -1.052 1.00 83.50 107 SER A N 1
ATOM 829 C CA . SER A 1 107 ? -10.929 -3.784 -2.485 1.00 83.50 107 SER A CA 1
ATOM 830 C C . SER A 1 107 ? -12.196 -4.252 -3.169 1.00 83.50 107 SER A C 1
ATOM 832 O O . SER A 1 107 ? -12.893 -5.158 -2.702 1.00 83.50 107 SER A O 1
ATOM 834 N N . SER A 1 108 ? -12.490 -3.627 -4.303 1.00 77.12 108 SER A N 1
ATOM 835 C CA . SER A 1 108 ? -13.635 -4.002 -5.118 1.00 77.12 108 SER A CA 1
ATOM 836 C C . SER A 1 108 ? -13.454 -5.381 -5.760 1.00 77.12 108 SER A C 1
ATOM 838 O O . SER A 1 108 ? -12.384 -5.990 -5.712 1.00 77.12 108 SER A O 1
ATOM 840 N N . LYS A 1 109 ? -14.511 -5.909 -6.386 1.00 73.69 109 LYS A N 1
ATOM 841 C CA . LYS A 1 109 ? -14.367 -7.108 -7.221 1.00 73.69 109 LYS A CA 1
ATOM 842 C C . LYS A 1 109 ? -13.565 -6.779 -8.490 1.00 73.69 109 LYS A C 1
ATOM 844 O O . LYS A 1 109 ? -13.739 -5.686 -9.034 1.00 73.69 109 LYS A O 1
ATOM 849 N N . PRO A 1 110 ? -12.774 -7.734 -9.017 1.00 67.94 110 PRO A N 1
ATOM 850 C CA . PRO A 1 110 ? -12.135 -7.617 -10.325 1.00 67.94 110 PRO A CA 1
ATOM 851 C C . PRO A 1 110 ? -13.079 -7.063 -11.389 1.00 67.94 110 PRO A C 1
ATOM 853 O O . PRO A 1 110 ? -14.188 -7.566 -11.539 1.00 67.94 110 PRO A O 1
ATOM 856 N N . HIS A 1 111 ? -12.633 -6.035 -12.117 1.00 68.50 111 HIS A N 1
ATOM 857 C CA . HIS A 1 111 ? -13.382 -5.359 -13.191 1.00 68.50 111 HIS A CA 1
ATOM 858 C C . HIS A 1 111 ? -14.611 -4.539 -12.757 1.00 68.50 111 HIS A C 1
ATOM 860 O O . HIS A 1 111 ? -15.372 -4.087 -13.612 1.00 68.50 111 HIS A O 1
ATOM 866 N N . HIS A 1 112 ? -14.786 -4.286 -11.458 1.00 67.25 112 HIS A N 1
ATOM 867 C CA . HIS A 1 112 ? -15.830 -3.404 -10.936 1.00 67.25 112 HIS A CA 1
ATOM 868 C C . HIS A 1 112 ? -15.200 -2.169 -10.275 1.00 67.25 112 HIS A C 1
ATOM 870 O O . HIS A 1 112 ? -14.874 -2.224 -9.086 1.00 67.25 112 HIS A O 1
ATOM 876 N N . PRO A 1 113 ? -14.996 -1.058 -11.009 1.00 64.25 113 PRO A N 1
ATOM 877 C CA . PRO A 1 113 ? -14.524 0.179 -10.398 1.00 64.25 113 PRO A CA 1
ATOM 878 C C . PRO A 1 113 ? -15.535 0.664 -9.352 1.00 64.25 113 PRO A C 1
ATOM 880 O O . PRO A 1 113 ? -16.742 0.685 -9.600 1.00 64.25 113 PRO A O 1
ATOM 883 N N . VAL A 1 114 ? -15.040 1.029 -8.169 1.00 62.50 114 VAL A N 1
ATOM 884 C CA . VAL A 1 114 ? -15.852 1.655 -7.121 1.00 62.50 114 VAL A CA 1
ATOM 885 C C . VAL A 1 114 ? -15.858 3.153 -7.375 1.00 62.50 114 VAL A C 1
ATOM 887 O O . VAL A 1 114 ? -14.811 3.794 -7.358 1.00 62.50 114 VAL A O 1
ATOM 890 N N . PHE A 1 115 ? -17.045 3.701 -7.616 1.00 56.41 115 PHE A N 1
ATOM 891 C CA . PHE A 1 115 ? -17.260 5.140 -7.682 1.00 56.41 115 PHE A CA 1
ATOM 892 C C . PHE A 1 115 ? -17.819 5.600 -6.342 1.00 56.41 115 PHE A C 1
ATOM 894 O O . PHE A 1 115 ? -18.925 5.216 -5.962 1.00 56.41 115 PHE A O 1
ATOM 901 N N . ILE A 1 116 ? -17.048 6.412 -5.630 1.00 56.28 116 ILE A N 1
ATOM 902 C CA . ILE A 1 116 ? -17.516 7.107 -4.434 1.00 56.28 116 ILE A CA 1
ATOM 903 C C . ILE A 1 116 ? -18.003 8.471 -4.913 1.00 56.28 116 ILE A C 1
ATOM 905 O O . ILE A 1 116 ? -17.209 9.265 -5.413 1.00 56.28 116 ILE A O 1
ATOM 909 N N . VAL A 1 117 ? -19.307 8.717 -4.824 1.00 36.94 117 VAL A N 1
ATOM 910 C CA . VAL A 1 117 ? -19.881 10.043 -5.077 1.00 36.94 117 VAL A CA 1
ATOM 911 C C . VAL A 1 117 ? -19.960 10.745 -3.725 1.00 36.94 117 VAL A C 1
ATOM 913 O O . VAL A 1 117 ? -20.706 10.297 -2.856 1.00 36.94 117 VAL A O 1
ATOM 916 N N . THR A 1 118 ? -19.137 11.776 -3.543 1.00 39.44 118 THR A N 1
ATOM 917 C CA . THR A 1 118 ? -19.075 12.626 -2.344 1.00 39.44 118 THR A CA 1
ATOM 918 C C . THR A 1 118 ? -19.826 13.922 -2.572 1.00 39.44 118 THR A C 1
ATOM 920 O O . THR A 1 118 ? -19.606 14.506 -3.659 1.00 39.44 118 THR A O 1
#

Foldseek 3Di:
DPPPPDFAKDWDFDADDPHGPTETEIEGEDPDDDVVVVPPDDPNYYYHYDDPGRDDALVNLLCCVPVPVLVPDDPAAEEDEDEQDCSCPVDPVNVVSCVVRNYHYDYDPPPDDDDDDD